Protein AF-A0A438IGB1-F1 (afdb_monomer)

Structure (mmCIF, N/CA/C/O backbone):
data_AF-A0A438IGB1-F1
#
_entry.id   AF-A0A438IGB1-F1
#
loop_
_atom_site.group_PDB
_atom_site.id
_atom_site.type_symbol
_atom_site.label_atom_id
_atom_site.label_alt_id
_atom_site.label_comp_id
_atom_site.label_asym_id
_atom_site.label_entity_id
_atom_site.label_seq_id
_atom_site.pdbx_PDB_ins_code
_atom_site.Cartn_x
_atom_site.Cartn_y
_atom_site.Cartn_z
_atom_site.occupancy
_atom_site.B_iso_or_equiv
_atom_site.auth_seq_id
_atom_site.auth_comp_id
_atom_site.auth_asym_id
_atom_site.auth_atom_id
_atom_site.pdbx_PDB_model_num
ATOM 1 N N . MET A 1 1 ? -5.930 12.816 6.332 1.00 90.25 1 MET A N 1
ATOM 2 C CA . MET A 1 1 ? -5.581 12.202 5.033 1.00 90.25 1 MET A CA 1
ATOM 3 C C . MET A 1 1 ? -4.082 11.937 4.921 1.00 90.25 1 MET A C 1
ATOM 5 O O . MET A 1 1 ? -3.700 10.779 4.854 1.00 90.25 1 MET A O 1
ATOM 9 N N . GLU A 1 2 ? -3.233 12.966 4.988 1.00 93.94 2 GLU A N 1
ATOM 10 C CA . GLU A 1 2 ? -1.765 12.820 4.950 1.00 93.94 2 GLU A CA 1
ATOM 11 C C . GLU A 1 2 ? -1.228 11.790 5.961 1.00 93.94 2 GLU A C 1
ATOM 13 O O . GLU A 1 2 ? -0.497 10.880 5.585 1.00 93.94 2 GLU A O 1
ATOM 18 N N . ALA A 1 3 ? -1.695 11.844 7.214 1.00 95.81 3 ALA A N 1
ATOM 19 C CA . ALA A 1 3 ? -1.324 10.876 8.249 1.00 95.81 3 ALA A CA 1
ATOM 20 C C . ALA A 1 3 ? -1.615 9.411 7.863 1.00 95.81 3 ALA A C 1
ATOM 22 O O . ALA A 1 3 ? -0.829 8.522 8.187 1.00 95.81 3 ALA A O 1
ATOM 23 N N . PHE A 1 4 ? -2.709 9.145 7.137 1.00 96.06 4 PHE A N 1
ATOM 24 C CA . PHE A 1 4 ? -3.005 7.797 6.649 1.00 96.06 4 PHE A CA 1
ATOM 25 C C . PHE A 1 4 ? -2.047 7.382 5.530 1.00 96.06 4 PHE A C 1
ATOM 27 O O . PHE A 1 4 ? -1.563 6.254 5.541 1.00 96.06 4 PHE A O 1
ATOM 34 N N . CYS A 1 5 ? -1.713 8.295 4.614 1.00 96.88 5 CYS A N 1
ATOM 35 C CA . CYS A 1 5 ? -0.730 8.034 3.560 1.00 96.88 5 CYS A CA 1
ATOM 36 C C . CYS A 1 5 ? 0.645 7.705 4.166 1.00 96.88 5 CYS A C 1
ATOM 38 O O . CYS A 1 5 ? 1.237 6.680 3.832 1.00 96.88 5 CYS A O 1
ATOM 40 N N . ILE A 1 6 ? 1.108 8.510 5.130 1.00 97.44 6 ILE A N 1
ATOM 41 C CA . ILE A 1 6 ? 2.358 8.268 5.869 1.00 97.44 6 ILE A CA 1
ATOM 42 C C . ILE A 1 6 ? 2.311 6.912 6.581 1.00 97.44 6 ILE A C 1
ATOM 44 O O . ILE A 1 6 ? 3.276 6.154 6.517 1.00 97.44 6 ILE A O 1
ATOM 48 N N . SER A 1 7 ? 1.190 6.580 7.232 1.00 97.06 7 SER A N 1
ATOM 49 C CA . SER A 1 7 ? 1.008 5.296 7.920 1.00 97.06 7 SER A CA 1
ATOM 50 C C . SER A 1 7 ? 1.156 4.102 6.969 1.00 97.06 7 SER A C 1
ATOM 52 O O . SER A 1 7 ? 1.865 3.149 7.291 1.00 97.06 7 SER A O 1
ATOM 54 N N . ILE A 1 8 ? 0.563 4.166 5.771 1.00 97.25 8 ILE A N 1
ATOM 55 C CA . ILE A 1 8 ? 0.695 3.115 4.752 1.00 97.25 8 ILE A CA 1
ATOM 56 C C . ILE A 1 8 ? 2.144 2.958 4.292 1.00 97.25 8 ILE A C 1
ATOM 58 O O . ILE A 1 8 ? 2.668 1.843 4.311 1.00 97.25 8 ILE A O 1
ATOM 62 N N . VAL A 1 9 ? 2.815 4.054 3.925 1.00 97.38 9 VAL A N 1
ATOM 63 C CA . VAL A 1 9 ? 4.221 3.996 3.486 1.00 97.38 9 VAL A CA 1
ATOM 64 C C . VAL A 1 9 ? 5.106 3.448 4.596 1.00 97.38 9 VAL A C 1
ATOM 66 O O . VAL A 1 9 ? 5.959 2.601 4.339 1.00 97.38 9 VAL A O 1
ATOM 69 N N . LYS A 1 10 ? 4.866 3.863 5.843 1.00 97.00 10 LYS A N 1
ATOM 70 C CA . LYS A 1 10 ? 5.590 3.355 7.006 1.00 97.00 10 LYS A CA 1
ATOM 71 C C . LYS A 1 10 ? 5.410 1.847 7.175 1.00 97.00 10 LYS A C 1
ATOM 73 O O . LYS A 1 10 ? 6.403 1.153 7.344 1.00 97.00 10 LYS A O 1
ATOM 78 N N . LYS A 1 11 ? 4.185 1.323 7.064 1.00 95.56 11 LYS A N 1
ATOM 79 C CA . LYS A 1 11 ? 3.918 -0.126 7.140 1.00 95.56 11 LYS A CA 1
ATOM 80 C C . LYS A 1 11 ? 4.672 -0.911 6.069 1.00 95.56 11 LYS A C 1
ATOM 82 O O . LYS A 1 11 ? 5.263 -1.939 6.384 1.00 95.56 11 LYS A O 1
ATOM 87 N N . ILE A 1 12 ? 4.672 -0.426 4.824 1.00 95.44 12 ILE A N 1
ATOM 88 C CA . ILE A 1 12 ? 5.440 -1.033 3.727 1.00 95.44 12 ILE A CA 1
ATOM 89 C C . ILE A 1 12 ? 6.931 -1.032 4.065 1.00 95.44 12 ILE A C 1
ATOM 91 O O . ILE A 1 12 ? 7.569 -2.084 4.062 1.00 95.44 12 ILE A O 1
ATOM 95 N N . LYS A 1 13 ? 7.463 0.145 4.400 1.00 95.06 13 LYS A N 1
ATOM 96 C CA . LYS A 1 13 ? 8.874 0.356 4.708 1.00 95.06 13 LYS A CA 1
ATOM 97 C C . LYS A 1 13 ? 9.344 -0.550 5.850 1.00 95.06 13 LYS A C 1
ATOM 99 O O . LYS A 1 13 ? 10.333 -1.260 5.690 1.00 95.06 13 LYS A O 1
ATOM 104 N N . ASP A 1 14 ? 8.613 -0.570 6.963 1.00 95.44 14 ASP A N 1
ATOM 105 C CA . ASP A 1 14 ? 8.937 -1.373 8.145 1.00 95.44 14 ASP A CA 1
ATOM 106 C C . ASP A 1 14 ? 8.879 -2.879 7.828 1.00 95.44 14 ASP A C 1
ATOM 108 O O . ASP A 1 14 ? 9.749 -3.636 8.255 1.00 95.44 14 ASP A O 1
ATOM 112 N N . ALA A 1 15 ? 7.896 -3.324 7.036 1.00 93.75 15 ALA A N 1
ATOM 113 C CA . ALA A 1 15 ? 7.736 -4.734 6.683 1.00 93.75 15 ALA A CA 1
ATOM 114 C C . ALA A 1 15 ? 8.826 -5.263 5.738 1.00 93.75 15 ALA A C 1
ATOM 116 O O . ALA A 1 15 ? 9.193 -6.436 5.834 1.00 93.75 15 ALA A O 1
ATOM 117 N N . PHE A 1 16 ? 9.343 -4.423 4.838 1.00 92.00 16 PHE A N 1
ATOM 118 C CA . PHE A 1 16 ? 10.463 -4.780 3.963 1.00 92.00 16 PHE A CA 1
ATOM 119 C C . PHE A 1 16 ? 11.838 -4.424 4.547 1.00 92.00 16 PHE A C 1
ATOM 121 O O . PHE A 1 16 ? 12.856 -4.746 3.938 1.00 92.00 16 PHE A O 1
ATOM 128 N N . GLY A 1 17 ? 11.891 -3.779 5.718 1.00 93.94 17 GLY A N 1
ATOM 129 C CA . GLY A 1 17 ? 13.144 -3.338 6.334 1.00 93.94 17 GLY A CA 1
ATOM 130 C C . GLY A 1 17 ? 13.860 -2.241 5.540 1.00 93.94 17 GLY A C 1
ATOM 131 O O . GLY A 1 17 ? 15.084 -2.136 5.605 1.00 93.94 17 GLY A O 1
ATOM 132 N N . TRP A 1 18 ? 13.119 -1.444 4.767 1.00 93.50 18 TRP A N 1
ATOM 133 C CA . TRP A 1 18 ? 13.685 -0.363 3.964 1.00 93.50 18 TRP A CA 1
ATOM 134 C C . TRP A 1 18 ? 14.208 0.766 4.858 1.00 93.50 18 TRP A C 1
ATOM 136 O O . TRP A 1 18 ? 13.563 1.186 5.822 1.00 93.50 18 TRP A O 1
ATOM 146 N N . SER A 1 19 ? 15.390 1.281 4.531 1.00 89.00 19 SER A N 1
ATOM 147 C CA . SER A 1 19 ? 15.952 2.484 5.148 1.00 89.00 19 SER A CA 1
ATOM 148 C C . SER A 1 19 ? 15.471 3.746 4.413 1.00 89.00 19 SER A C 1
ATOM 150 O O . SER A 1 19 ? 14.782 3.662 3.401 1.00 89.00 19 SER A O 1
ATOM 152 N N . GLY A 1 20 ? 15.787 4.932 4.942 1.00 88.25 20 GLY A N 1
ATOM 153 C CA . GLY A 1 20 ? 15.433 6.215 4.317 1.00 88.25 20 GLY A CA 1
ATOM 154 C C . GLY A 1 20 ? 14.260 6.935 4.979 1.00 88.25 20 GLY A C 1
ATOM 155 O O . GLY A 1 20 ? 13.603 6.407 5.873 1.00 88.25 20 GLY A O 1
ATOM 156 N N . GLU A 1 21 ? 14.018 8.179 4.587 1.00 94.00 21 GLU A N 1
ATOM 157 C CA . GLU A 1 21 ? 12.943 8.997 5.153 1.00 94.00 21 GLU A CA 1
ATOM 158 C C . GLU A 1 21 ? 11.626 8.802 4.389 1.00 94.00 21 GLU A C 1
ATOM 160 O O . GLU A 1 21 ? 11.599 8.304 3.259 1.00 94.00 21 GLU A O 1
ATOM 165 N N . ILE A 1 22 ? 10.516 9.140 5.049 1.00 96.75 22 ILE A N 1
ATOM 166 C CA . ILE A 1 22 ? 9.209 9.237 4.398 1.00 96.75 22 ILE A CA 1
ATOM 167 C C . ILE A 1 22 ? 8.999 10.710 4.089 1.00 96.75 22 ILE A C 1
ATOM 169 O O . ILE A 1 22 ? 8.924 11.530 5.003 1.00 96.75 22 ILE A O 1
ATOM 173 N N . MET A 1 23 ? 8.897 11.022 2.806 1.00 96.25 23 MET A N 1
ATOM 174 C CA . MET A 1 23 ? 8.554 12.351 2.326 1.00 96.25 23 MET A CA 1
ATOM 175 C C . MET A 1 23 ? 7.036 12.459 2.204 1.00 96.25 23 MET A C 1
ATOM 177 O O . MET A 1 23 ? 6.362 11.461 1.946 1.00 96.25 23 MET A O 1
ATOM 181 N N . ALA A 1 24 ? 6.489 13.655 2.392 1.00 94.62 24 ALA A N 1
ATOM 182 C CA . ALA A 1 24 ? 5.069 13.916 2.207 1.00 94.62 24 ALA A CA 1
ATOM 183 C C . ALA A 1 24 ? 4.855 15.299 1.592 1.00 94.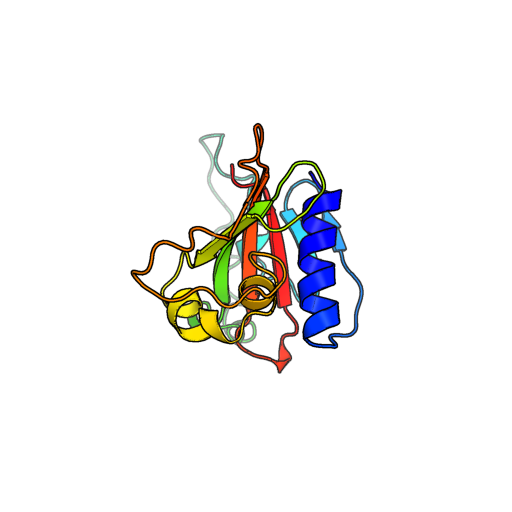62 24 ALA A C 1
ATOM 185 O O . ALA A 1 24 ? 5.471 16.278 2.011 1.00 94.62 24 ALA A O 1
ATOM 186 N N . GLU A 1 25 ? 3.967 15.370 0.606 1.00 92.50 25 GLU A N 1
ATOM 187 C CA . GLU A 1 25 ? 3.551 16.606 -0.049 1.00 92.50 25 GLU A CA 1
ATOM 188 C C . GLU A 1 25 ? 2.054 16.526 -0.352 1.00 92.50 25 GLU A C 1
ATOM 190 O O . GLU A 1 25 ? 1.579 15.523 -0.882 1.00 92.50 25 GLU A O 1
ATOM 195 N N . SER A 1 26 ? 1.287 17.576 -0.051 1.00 86.12 26 SER A N 1
ATOM 196 C CA . SER A 1 26 ? -0.177 17.550 -0.191 1.00 86.12 26 SER A CA 1
ATOM 197 C C . SER A 1 26 ? -0.669 17.296 -1.624 1.00 86.12 26 SER A C 1
ATOM 199 O O . SER A 1 26 ? -1.768 16.779 -1.803 1.00 86.12 26 SER A O 1
ATOM 201 N N . SER A 1 27 ? 0.122 17.671 -2.633 1.00 84.81 27 SER A N 1
ATOM 202 C CA . SER A 1 27 ? -0.170 17.498 -4.066 1.00 84.81 27 SER A CA 1
ATOM 203 C C . SER A 1 27 ? 0.130 16.086 -4.584 1.00 84.81 27 SER A C 1
ATOM 205 O O . SER A 1 27 ? -0.442 15.679 -5.590 1.00 84.81 27 SER A O 1
ATOM 207 N N . VAL A 1 28 ? 1.016 15.346 -3.909 1.00 89.19 28 VAL 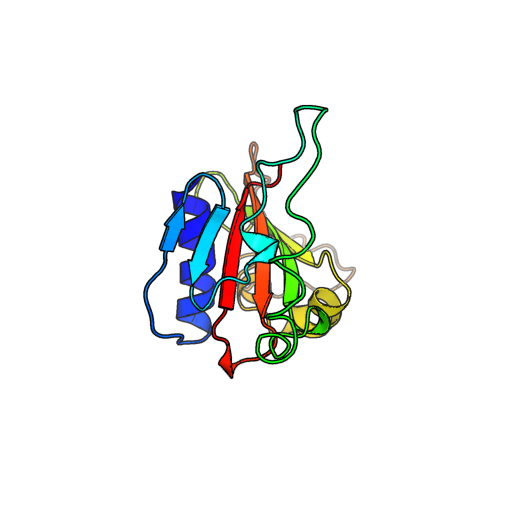A N 1
ATOM 208 C CA . VAL A 1 28 ? 1.541 14.052 -4.373 1.00 89.19 28 VAL A CA 1
ATOM 209 C C . VAL A 1 28 ? 1.080 12.908 -3.477 1.00 89.19 28 VAL A C 1
ATOM 211 O O . VAL A 1 28 ? 0.695 11.860 -3.981 1.00 89.19 28 VAL A O 1
ATOM 214 N N . GLY A 1 29 ? 1.111 13.092 -2.158 1.00 94.12 29 GLY A N 1
ATOM 215 C CA . GLY A 1 29 ? 0.944 12.045 -1.155 1.00 94.12 29 GLY A CA 1
ATOM 216 C C . GLY A 1 29 ? 2.207 11.852 -0.316 1.00 94.12 29 GLY A C 1
ATOM 217 O O . GLY A 1 29 ? 3.055 12.738 -0.231 1.00 94.12 29 GLY A O 1
ATOM 218 N N . ALA A 1 30 ? 2.327 10.690 0.319 1.00 97.00 30 ALA A N 1
ATOM 219 C CA . ALA A 1 30 ? 3.512 10.291 1.071 1.00 97.00 30 ALA A CA 1
ATOM 220 C C . ALA A 1 30 ? 4.293 9.228 0.299 1.00 97.00 30 ALA A C 1
ATOM 222 O O . ALA A 1 30 ? 3.680 8.326 -0.267 1.00 97.00 30 ALA A O 1
ATOM 223 N N . TRP A 1 31 ? 5.623 9.279 0.297 1.00 96.50 31 TRP A N 1
ATOM 224 C CA . TRP A 1 31 ? 6.446 8.285 -0.391 1.00 96.50 31 TRP A CA 1
ATOM 225 C C . TRP A 1 31 ? 7.793 8.036 0.286 1.00 96.50 31 TRP A C 1
ATOM 227 O O . TRP A 1 31 ? 8.239 8.789 1.151 1.00 96.50 31 TRP A O 1
ATOM 237 N N . THR A 1 32 ? 8.448 6.959 -0.129 1.00 95.44 32 THR A N 1
ATOM 238 C CA . THR A 1 32 ? 9.841 6.636 0.191 1.00 95.44 32 THR A CA 1
ATOM 239 C C . THR A 1 32 ? 10.552 6.138 -1.070 1.00 95.44 32 THR A C 1
ATOM 241 O O . THR A 1 32 ? 9.887 5.725 -2.024 1.00 95.44 32 THR A O 1
ATOM 244 N N . GLY A 1 33 ? 11.883 6.223 -1.090 1.00 91.81 33 GLY A N 1
ATOM 245 C CA . GLY A 1 33 ? 12.692 5.983 -2.286 1.00 91.81 33 GLY A CA 1
ATOM 246 C C . GLY A 1 33 ? 12.576 7.094 -3.338 1.00 91.81 33 GLY A C 1
ATOM 247 O O . GLY A 1 33 ? 11.995 8.160 -3.100 1.00 91.81 33 GLY A O 1
ATOM 248 N N . ASP A 1 34 ? 13.138 6.837 -4.516 1.00 89.56 34 ASP A N 1
ATOM 249 C CA . ASP A 1 34 ? 13.142 7.794 -5.622 1.00 89.56 34 ASP A CA 1
ATOM 250 C C . ASP A 1 34 ? 11.773 7.848 -6.303 1.00 89.56 34 ASP A C 1
ATOM 252 O O . ASP A 1 34 ? 11.337 6.885 -6.930 1.00 89.56 34 ASP A O 1
ATOM 256 N N . LEU A 1 35 ? 11.094 8.994 -6.194 1.00 88.44 35 LEU A N 1
ATOM 257 C CA . LEU A 1 35 ? 9.790 9.222 -6.815 1.00 88.44 35 LEU A CA 1
ATOM 258 C C . LEU A 1 35 ? 9.933 9.525 -8.318 1.00 88.44 35 LEU A C 1
ATOM 260 O O . LEU A 1 35 ? 10.444 10.606 -8.650 1.00 88.44 35 LEU A O 1
ATOM 264 N N . PRO A 1 36 ? 9.424 8.656 -9.220 1.00 85.25 36 PRO A N 1
ATOM 265 C CA . PRO A 1 36 ? 9.455 8.895 -10.659 1.00 85.25 36 PRO A CA 1
ATOM 266 C C . PRO A 1 36 ? 8.779 10.211 -11.054 1.00 85.25 36 PRO A C 1
ATOM 268 O O . PRO A 1 36 ? 7.704 10.549 -10.559 1.00 85.25 36 PRO A O 1
ATOM 271 N N . ILE A 1 37 ? 9.385 10.939 -11.997 1.00 83.81 37 ILE A N 1
ATOM 272 C CA . ILE A 1 37 ? 8.953 12.290 -12.397 1.00 83.81 37 ILE A CA 1
ATOM 273 C C . ILE A 1 37 ? 7.494 12.309 -12.874 1.00 83.81 37 ILE A C 1
ATOM 275 O O . ILE A 1 37 ? 6.752 13.225 -12.532 1.00 83.81 37 ILE A O 1
ATOM 279 N N . TYR A 1 38 ? 7.055 11.287 -13.612 1.00 82.56 38 TYR A N 1
ATOM 280 C CA . TYR A 1 38 ? 5.684 11.220 -14.126 1.00 82.56 38 TYR A CA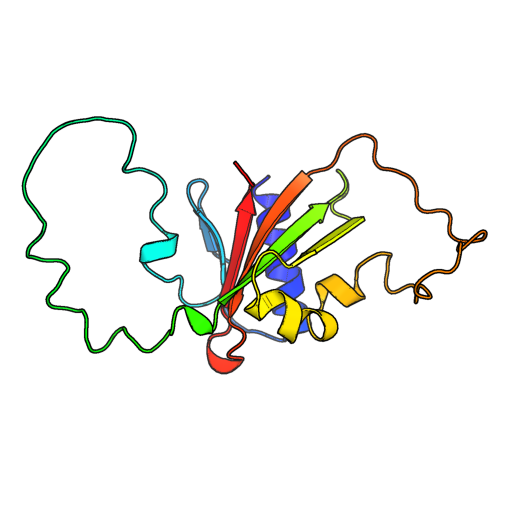 1
ATOM 281 C C . TYR A 1 38 ? 4.624 11.044 -13.025 1.00 82.56 38 TYR A C 1
ATOM 283 O O . TYR A 1 38 ? 3.472 11.389 -13.253 1.00 82.56 38 TYR A O 1
ATOM 291 N N . LEU A 1 39 ? 5.000 10.557 -11.834 1.00 84.56 39 LEU A N 1
ATOM 292 C CA . LEU A 1 39 ? 4.102 10.446 -10.676 1.00 84.56 39 LEU A CA 1
ATOM 293 C C . LEU A 1 39 ? 4.013 11.745 -9.862 1.00 84.56 39 LEU A C 1
ATOM 295 O O . LEU A 1 39 ? 3.175 11.849 -8.972 1.00 84.56 39 LEU A O 1
ATOM 299 N N . ARG A 1 40 ? 4.858 12.742 -10.159 1.00 78.94 40 ARG A N 1
ATOM 300 C CA . ARG A 1 40 ? 4.785 14.079 -9.543 1.00 78.94 40 ARG A CA 1
ATOM 301 C C . ARG A 1 40 ? 3.751 14.989 -10.210 1.00 78.94 40 ARG A C 1
ATOM 303 O O . ARG A 1 40 ? 3.486 16.075 -9.704 1.00 78.94 40 ARG A O 1
ATOM 310 N N . VAL A 1 41 ? 3.204 14.597 -11.362 1.00 64.56 41 VAL A N 1
ATOM 311 C CA . VAL A 1 41 ? 2.366 15.471 -12.188 1.00 64.56 41 VAL A CA 1
ATOM 312 C C . VAL A 1 41 ? 0.892 15.188 -11.934 1.00 64.56 41 VAL A C 1
ATOM 314 O O . VAL A 1 41 ? 0.298 14.385 -12.632 1.00 64.56 41 VAL A O 1
ATOM 317 N N . ASP A 1 42 ? 0.295 15.921 -10.997 1.00 57.53 42 ASP A N 1
ATOM 318 C CA . ASP A 1 42 ? -1.161 16.105 -10.927 1.00 57.53 42 ASP A CA 1
ATOM 319 C C . ASP A 1 42 ? -1.494 17.578 -10.624 1.00 57.53 42 ASP A C 1
ATOM 321 O O . ASP A 1 42 ? -2.068 17.924 -9.593 1.00 57.53 42 ASP A O 1
ATOM 325 N N . LYS A 1 43 ? -1.082 18.483 -11.536 1.00 46.19 43 LYS A N 1
ATOM 326 C CA . LYS A 1 43 ? -1.607 19.864 -11.636 1.00 46.19 43 LYS A CA 1
ATOM 327 C C . LYS A 1 43 ? -1.265 20.579 -12.961 1.00 46.19 43 LYS A C 1
ATOM 329 O O . LYS A 1 43 ? -0.756 21.694 -12.938 1.00 46.19 43 LYS A O 1
ATOM 334 N N . ALA A 1 44 ? -1.506 19.966 -14.123 1.00 40.19 44 ALA A N 1
ATOM 335 C CA . ALA A 1 44 ? -1.288 20.655 -15.411 1.00 40.19 44 ALA A CA 1
ATOM 336 C C . ALA A 1 44 ? -2.423 20.528 -16.438 1.00 40.19 44 ALA A C 1
ATOM 338 O O . ALA A 1 44 ? -2.297 21.078 -17.521 1.00 40.19 44 ALA A O 1
ATOM 339 N N . ASN A 1 45 ? -3.543 19.876 -16.115 1.00 40.75 45 ASN A N 1
ATOM 340 C CA . ASN A 1 45 ? -4.663 19.743 -17.051 1.00 40.75 45 ASN A CA 1
ATOM 341 C C . ASN A 1 45 ? -5.974 20.238 -16.432 1.00 40.75 45 ASN A C 1
ATOM 343 O O . ASN A 1 45 ? -6.896 19.464 -16.221 1.00 40.75 45 ASN A O 1
ATOM 347 N N . HIS A 1 46 ? -6.046 21.538 -16.142 1.00 42.34 46 HIS A N 1
ATOM 348 C CA . HIS A 1 46 ? -7.307 22.292 -16.119 1.00 42.34 46 HIS A CA 1
ATOM 349 C C . HIS A 1 46 ? -7.053 23.782 -16.408 1.00 42.34 46 HIS A C 1
ATOM 351 O O . HIS A 1 46 ? -7.383 24.660 -15.620 1.00 42.34 46 HIS A O 1
ATOM 357 N N . SER A 1 47 ? -6.465 24.071 -17.566 1.00 38.94 47 SER A N 1
ATOM 358 C CA . SER A 1 47 ? -6.693 25.317 -18.306 1.00 38.94 47 SER A CA 1
ATOM 359 C C . SER A 1 47 ? -6.235 25.084 -19.741 1.00 38.94 47 SER A C 1
ATOM 361 O O . SER A 1 47 ? -5.093 24.688 -19.961 1.00 38.94 47 SER A O 1
ATOM 363 N N . GLY A 1 48 ? -7.149 25.237 -20.699 1.00 45.41 48 GLY A N 1
ATOM 364 C CA . GLY A 1 48 ? -6.801 25.231 -22.117 1.00 45.41 48 GLY A CA 1
ATOM 365 C C . GLY A 1 48 ? -5.883 26.403 -22.471 1.00 45.41 48 GLY A C 1
ATOM 366 O O . GLY A 1 48 ? -5.932 27.423 -21.788 1.00 45.41 48 GLY A O 1
ATOM 367 N N . GLU A 1 49 ? -5.110 26.210 -23.549 1.00 41.16 49 GLU A N 1
ATOM 368 C CA . GLU A 1 49 ? -4.129 27.141 -24.146 1.00 41.16 49 GLU A CA 1
ATOM 369 C C . GLU A 1 49 ? -2.913 27.405 -23.221 1.00 41.16 49 GLU A C 1
ATOM 371 O O . GLU A 1 49 ? -3.051 27.693 -22.043 1.00 41.16 49 GLU A O 1
ATOM 376 N N . ASP A 1 50 ? -1.647 27.272 -23.615 1.00 35.75 50 ASP A N 1
ATOM 377 C CA . ASP A 1 50 ? -1.050 27.525 -24.917 1.00 35.75 50 ASP A CA 1
ATOM 378 C C . ASP A 1 50 ? 0.357 26.893 -25.042 1.00 35.75 50 ASP A C 1
ATOM 380 O O . ASP A 1 50 ? 0.957 26.380 -24.097 1.00 35.75 50 ASP A O 1
ATOM 384 N N . ILE A 1 51 ? 0.849 26.936 -26.271 1.00 48.12 51 ILE A N 1
ATOM 385 C CA . ILE A 1 51 ? 2.020 26.289 -26.870 1.00 48.12 51 ILE A CA 1
ATOM 386 C C . ILE A 1 51 ? 3.380 26.619 -26.201 1.00 48.12 51 ILE A C 1
ATOM 388 O O . ILE A 1 51 ? 3.622 27.724 -25.733 1.00 48.12 51 ILE A O 1
ATOM 392 N N . SER A 1 52 ? 4.320 25.666 -26.342 1.00 44.06 52 SER A N 1
ATOM 393 C CA . SER A 1 52 ? 5.793 25.814 -26.290 1.00 44.06 52 SER A CA 1
ATOM 394 C C . SER A 1 52 ? 6.506 25.437 -24.984 1.00 44.06 52 SER A C 1
ATOM 396 O O . SER A 1 52 ? 6.870 26.297 -24.195 1.00 44.06 52 SER A O 1
ATOM 398 N N . ASN A 1 53 ? 6.816 24.140 -24.823 1.00 36.25 53 ASN A N 1
ATOM 399 C CA . ASN A 1 53 ? 8.099 23.664 -24.256 1.00 36.25 53 ASN A CA 1
ATOM 400 C C . ASN A 1 53 ? 8.363 22.159 -24.514 1.00 36.25 53 ASN A C 1
ATOM 402 O O . ASN A 1 53 ? 9.024 21.472 -23.736 1.00 36.25 53 ASN A O 1
ATOM 406 N N . GLY A 1 54 ? 7.873 21.625 -25.640 1.00 39.31 54 GLY A N 1
ATOM 407 C CA . GLY A 1 54 ? 7.965 20.195 -25.978 1.00 39.31 54 GLY A CA 1
ATOM 408 C C . GLY A 1 54 ? 9.364 19.673 -26.340 1.00 39.31 54 GLY A C 1
ATOM 409 O O . GLY A 1 54 ? 9.525 18.478 -26.558 1.00 39.31 54 GLY A O 1
ATOM 410 N N . THR A 1 55 ? 10.386 20.528 -26.406 1.00 38.81 55 THR A N 1
ATOM 411 C CA . THR A 1 55 ? 11.720 20.159 -26.913 1.00 38.81 55 THR A CA 1
ATOM 412 C C . THR A 1 55 ? 12.783 19.943 -25.833 1.00 38.81 55 THR A C 1
ATOM 414 O O . THR A 1 55 ? 13.772 19.273 -26.112 1.00 38.81 55 THR A O 1
ATOM 417 N N . ALA A 1 56 ? 12.586 20.405 -24.592 1.00 38.25 56 ALA A N 1
ATOM 418 C CA . ALA A 1 56 ? 13.574 20.218 -23.517 1.00 38.25 56 ALA A CA 1
ATOM 419 C C . ALA A 1 56 ? 13.415 18.893 -22.738 1.00 38.25 56 ALA A C 1
ATOM 421 O O . ALA A 1 56 ? 14.364 18.431 -22.109 1.00 38.25 56 ALA A O 1
ATOM 422 N N . LEU A 1 57 ? 12.237 18.257 -22.787 1.00 43.06 57 LEU A N 1
ATOM 423 C CA . LEU A 1 57 ? 11.941 17.051 -21.997 1.00 43.06 57 LEU A CA 1
ATOM 424 C C . LEU A 1 57 ? 12.385 15.743 -22.681 1.00 43.06 57 LEU A C 1
ATOM 426 O O . LEU A 1 57 ? 12.584 14.727 -22.023 1.00 43.06 57 LEU A O 1
ATOM 430 N N . LEU A 1 58 ? 12.564 15.760 -24.005 1.00 42.72 58 LEU A N 1
ATOM 431 C CA . LEU A 1 58 ? 12.882 14.559 -24.782 1.00 42.72 58 LEU A CA 1
ATOM 432 C C . LEU A 1 58 ? 14.373 14.194 -24.755 1.00 42.72 58 LEU A C 1
ATOM 434 O O . LEU A 1 58 ? 14.715 13.048 -25.021 1.00 42.72 58 LEU A O 1
ATOM 438 N N . GLN A 1 59 ? 15.271 15.117 -24.399 1.00 36.97 59 GLN A N 1
ATOM 439 C CA . GLN A 1 59 ? 16.718 14.901 -24.551 1.00 36.97 59 GLN A CA 1
ATOM 440 C C . GLN A 1 59 ? 17.407 14.259 -23.333 1.00 36.97 59 GLN A C 1
ATOM 442 O O . GLN A 1 59 ? 18.586 13.929 -23.406 1.00 36.97 59 GLN A O 1
ATOM 447 N N . ARG A 1 60 ? 16.681 14.023 -22.230 1.00 41.41 60 ARG A N 1
ATOM 448 C CA . ARG A 1 60 ? 17.189 13.293 -21.048 1.00 41.41 60 ARG A CA 1
ATOM 449 C C . ARG A 1 60 ? 16.765 11.817 -21.001 1.00 41.41 60 ARG A C 1
ATOM 451 O O . ARG A 1 60 ? 17.031 11.115 -20.032 1.00 41.41 60 ARG A O 1
ATOM 458 N N . SER A 1 61 ? 16.095 11.348 -22.052 1.00 48.31 61 SER A N 1
ATOM 459 C CA . SER A 1 61 ? 15.223 10.170 -22.038 1.00 48.31 61 SER A CA 1
ATOM 460 C C . SER A 1 61 ? 15.889 8.815 -22.325 1.00 48.31 61 SER A C 1
ATOM 462 O O . SER A 1 61 ? 15.182 7.872 -22.687 1.00 48.31 61 SER A O 1
ATOM 464 N N . ASP A 1 62 ? 17.205 8.677 -22.122 1.00 43.50 62 ASP A N 1
ATOM 465 C CA . ASP A 1 62 ? 17.895 7.385 -22.298 1.00 43.50 62 ASP A CA 1
ATOM 466 C C . ASP A 1 62 ? 18.644 6.857 -21.062 1.00 43.50 62 ASP A C 1
ATOM 468 O O . ASP A 1 62 ? 18.781 5.642 -20.947 1.00 43.50 62 ASP A O 1
ATOM 472 N N . GLU A 1 63 ? 19.016 7.684 -20.074 1.00 44.41 63 GLU A N 1
ATOM 473 C CA . GLU A 1 63 ? 19.655 7.173 -18.839 1.00 44.41 63 GLU A CA 1
ATOM 474 C C . GLU A 1 63 ? 18.694 7.006 -17.646 1.00 44.41 63 GLU A C 1
ATOM 476 O O . GLU A 1 63 ? 18.892 6.121 -16.817 1.00 44.41 63 GLU A O 1
ATOM 481 N N . GLU A 1 64 ? 17.584 7.754 -17.591 1.00 48.66 64 GLU A N 1
ATOM 482 C CA . GLU A 1 64 ? 16.557 7.633 -16.531 1.00 48.66 64 GLU A CA 1
ATOM 483 C C . GLU A 1 64 ? 15.509 6.529 -16.810 1.00 48.66 64 GLU A C 1
ATOM 485 O O . GLU A 1 64 ? 14.597 6.286 -16.021 1.00 48.66 64 GLU A O 1
ATOM 490 N N . LYS A 1 65 ? 15.676 5.787 -17.912 1.00 45.38 65 LYS A N 1
ATOM 491 C CA . LYS A 1 65 ? 14.827 4.675 -18.385 1.00 45.38 65 LYS A CA 1
ATOM 492 C C . LYS A 1 65 ? 15.056 3.342 -17.644 1.00 45.38 65 LYS A C 1
ATOM 494 O O . LYS A 1 65 ? 14.810 2.275 -18.202 1.00 45.38 65 LYS A O 1
ATOM 499 N N . LYS A 1 66 ? 15.547 3.371 -16.401 1.00 47.25 66 LYS A N 1
ATOM 500 C CA . LYS A 1 66 ? 15.814 2.160 -15.596 1.00 47.25 66 LYS A CA 1
ATOM 501 C C . LYS A 1 66 ? 14.859 1.927 -14.426 1.00 47.25 66 LYS A C 1
ATOM 503 O O . LYS A 1 66 ? 15.036 0.959 -13.697 1.00 47.25 66 LYS A O 1
ATOM 508 N N . THR A 1 67 ? 13.802 2.723 -14.299 1.00 50.19 67 THR A N 1
ATOM 509 C CA . THR A 1 67 ? 12.563 2.257 -13.663 1.00 50.19 67 THR A CA 1
ATOM 510 C C . THR A 1 67 ? 11.556 2.018 -14.780 1.00 50.19 67 THR A C 1
ATOM 512 O O . THR A 1 67 ? 10.824 2.908 -15.206 1.00 50.19 67 THR A O 1
ATOM 515 N N . SER A 1 68 ? 11.594 0.817 -15.361 1.00 55.31 68 SER A N 1
ATOM 516 C CA . SER A 1 68 ? 10.566 0.404 -16.312 1.00 55.31 68 SER A CA 1
ATOM 517 C C . SER A 1 68 ? 9.210 0.585 -15.629 1.00 55.31 68 SER A C 1
ATOM 519 O O . SER A 1 68 ? 8.985 0.062 -14.541 1.00 55.31 68 SER A O 1
ATOM 521 N N . THR A 1 69 ? 8.279 1.313 -16.246 1.00 55.53 69 THR A N 1
ATOM 522 C CA . THR A 1 69 ? 6.885 1.430 -15.773 1.00 55.53 69 THR A CA 1
ATOM 523 C C . THR A 1 69 ? 6.199 0.065 -15.609 1.00 55.53 69 THR A C 1
ATOM 525 O O . THR A 1 69 ? 5.140 -0.023 -14.994 1.00 55.53 69 THR A O 1
ATOM 528 N N . GLN A 1 70 ? 6.807 -1.011 -16.120 1.00 56.66 70 GLN A N 1
ATOM 529 C CA . GLN A 1 70 ? 6.377 -2.396 -15.937 1.00 56.66 70 GLN A CA 1
ATOM 530 C C . GLN A 1 70 ? 6.656 -2.949 -14.527 1.00 56.66 70 GLN A C 1
ATOM 532 O O . GLN A 1 70 ? 6.091 -3.984 -14.182 1.00 56.66 70 GLN A O 1
ATOM 537 N N . ASP A 1 71 ? 7.453 -2.259 -13.707 1.00 82.69 71 ASP A N 1
ATOM 538 C CA . ASP A 1 71 ? 7.848 -2.722 -12.371 1.00 82.69 71 ASP A CA 1
ATOM 539 C C . ASP A 1 71 ? 7.083 -2.027 -11.232 1.00 82.69 71 ASP A C 1
ATOM 541 O O . ASP A 1 71 ? 7.373 -2.268 -10.062 1.00 82.69 71 ASP A O 1
ATOM 545 N N . ILE A 1 72 ? 6.092 -1.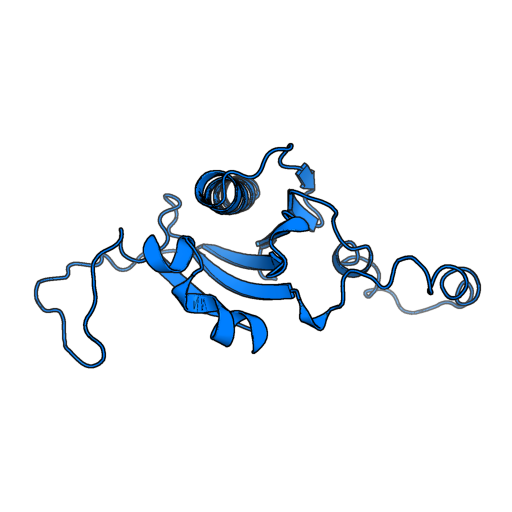176 -11.528 1.00 92.38 72 ILE A N 1
ATOM 546 C CA . ILE A 1 72 ? 5.262 -0.548 -10.488 1.00 92.38 72 ILE A CA 1
ATOM 547 C C . ILE A 1 72 ? 3.928 -1.283 -10.359 1.00 92.38 72 ILE A C 1
ATOM 549 O O . ILE A 1 72 ? 3.089 -1.305 -11.262 1.00 92.38 72 ILE A O 1
ATOM 553 N N . ALA A 1 73 ? 3.717 -1.878 -9.192 1.00 94.38 73 ALA A N 1
ATOM 554 C CA . ALA A 1 73 ? 2.445 -2.439 -8.782 1.00 94.38 73 ALA A CA 1
ATOM 555 C C . ALA A 1 73 ? 1.546 -1.338 -8.204 1.00 94.38 73 ALA A C 1
ATOM 557 O O . ALA A 1 73 ? 1.985 -0.561 -7.356 1.00 94.38 73 ALA A O 1
ATOM 558 N N . SER A 1 74 ? 0.282 -1.303 -8.631 1.00 94.94 74 SER A N 1
ATOM 559 C CA . SER A 1 74 ? -0.724 -0.370 -8.127 1.00 94.94 74 SER A CA 1
ATOM 560 C C . SER A 1 74 ? -1.826 -1.108 -7.372 1.00 94.94 74 SER A C 1
ATOM 562 O O . SER A 1 74 ? -2.331 -2.145 -7.814 1.00 94.94 74 SER A O 1
ATOM 564 N N . TYR A 1 75 ? -2.209 -0.564 -6.226 1.00 96.38 75 TYR A N 1
ATOM 565 C CA . TYR A 1 75 ? -3.217 -1.121 -5.341 1.00 96.38 75 TYR A CA 1
ATOM 566 C C . TYR A 1 75 ? -4.144 -0.020 -4.838 1.00 96.38 75 TYR A C 1
ATOM 568 O O . TYR A 1 75 ? -3.767 1.145 -4.737 1.00 96.38 75 TYR A O 1
ATOM 576 N N . GLN A 1 76 ? -5.343 -0.420 -4.447 1.00 96.56 76 GLN A N 1
ATOM 577 C CA . GLN A 1 76 ? -6.250 0.371 -3.641 1.00 96.56 76 GLN A CA 1
ATOM 578 C C . GLN A 1 76 ? -6.253 -0.199 -2.221 1.00 96.56 76 GLN A C 1
ATOM 580 O O . GLN A 1 76 ? -6.494 -1.392 -2.019 1.00 96.56 76 GLN A O 1
ATOM 585 N N . VAL A 1 77 ? -5.972 0.648 -1.238 1.00 95.81 77 VAL A N 1
ATOM 586 C CA . VAL A 1 77 ? -6.020 0.331 0.190 1.00 95.81 77 VAL A CA 1
ATOM 587 C C . VAL A 1 77 ? -7.240 1.017 0.783 1.00 95.81 77 VAL A C 1
ATOM 589 O O . VAL A 1 77 ? -7.430 2.219 0.609 1.00 95.81 77 VAL A O 1
ATOM 592 N N . VAL A 1 78 ? -8.066 0.255 1.490 1.00 94.06 78 VAL A N 1
ATOM 593 C CA . VAL A 1 78 ? -9.251 0.759 2.181 1.00 94.06 78 VAL A CA 1
ATOM 594 C C . VAL A 1 78 ? -8.991 0.682 3.677 1.00 94.06 78 VAL A C 1
ATOM 596 O O . VAL A 1 78 ? -8.742 -0.396 4.227 1.00 94.06 78 VAL A O 1
ATOM 599 N N . LEU A 1 79 ? -9.049 1.839 4.322 1.00 93.25 79 LEU A N 1
ATOM 600 C CA . LEU A 1 79 ? -8.809 2.02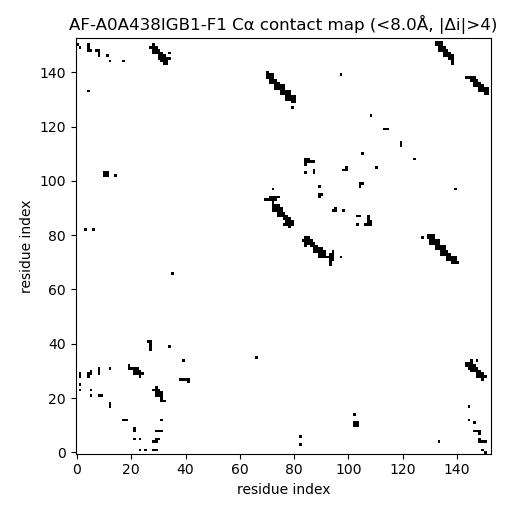4 5.744 1.00 93.25 79 LEU A CA 1
ATOM 601 C C . LEU A 1 79 ? -10.108 2.356 6.475 1.00 93.25 79 LEU A C 1
ATOM 603 O O . LEU A 1 79 ? -10.975 3.040 5.931 1.00 93.25 79 LEU A O 1
ATOM 607 N N . SER A 1 80 ? -10.226 1.917 7.726 1.00 91.75 80 SER A N 1
ATOM 608 C CA . SER A 1 80 ? -11.182 2.511 8.664 1.00 91.75 80 SER A CA 1
ATOM 609 C C . SER A 1 80 ? -10.723 3.910 9.096 1.00 91.75 80 SER A C 1
ATOM 611 O O . SER A 1 80 ? -9.572 4.298 8.885 1.00 91.75 80 SER A O 1
ATOM 613 N N . VAL A 1 81 ? -11.603 4.652 9.771 1.00 89.69 81 VAL A N 1
ATOM 614 C CA . VAL A 1 81 ? -11.261 5.942 10.404 1.00 89.69 81 VAL A CA 1
ATOM 615 C C . VAL A 1 81 ? -10.157 5.828 11.464 1.00 89.69 81 VAL A C 1
ATOM 617 O O . VAL A 1 81 ? -9.442 6.795 11.706 1.00 89.69 81 VAL A O 1
ATOM 620 N N . ASP A 1 82 ? -9.971 4.638 12.042 1.00 89.81 82 ASP A N 1
ATOM 621 C CA . ASP A 1 82 ? -8.910 4.346 13.014 1.00 89.81 82 ASP A CA 1
ATOM 622 C C . ASP A 1 82 ? -7.571 3.988 12.338 1.00 89.81 82 ASP A C 1
ATOM 624 O O . ASP A 1 82 ? -6.548 3.846 13.007 1.00 89.81 82 ASP A O 1
ATOM 628 N N . GLY A 1 83 ? -7.558 3.833 11.008 1.00 90.19 83 GLY A N 1
ATOM 629 C CA . GLY A 1 83 ? -6.376 3.450 10.232 1.00 90.19 83 GLY A CA 1
ATOM 630 C C . GLY A 1 83 ? -6.140 1.941 10.110 1.00 90.19 83 GLY A C 1
ATOM 631 O O . GLY A 1 83 ? -5.076 1.541 9.632 1.00 90.19 83 GLY A O 1
ATOM 632 N N . ASP A 1 84 ? -7.109 1.104 10.500 1.00 90.38 84 ASP A N 1
ATOM 633 C CA . ASP A 1 84 ? -7.059 -0.347 10.281 1.00 90.38 84 ASP A CA 1
ATOM 634 C C . ASP A 1 84 ? -7.303 -0.668 8.795 1.00 90.38 84 ASP A C 1
ATOM 636 O O . ASP A 1 84 ? -8.212 -0.115 8.173 1.00 90.38 84 ASP A O 1
ATOM 640 N N . ILE A 1 85 ? -6.540 -1.612 8.231 1.00 92.19 85 ILE A N 1
ATOM 641 C CA . ILE A 1 85 ? -6.736 -2.090 6.853 1.00 92.19 85 ILE A CA 1
ATOM 642 C C . ILE A 1 85 ? -7.941 -3.031 6.810 1.00 92.19 85 ILE A C 1
ATOM 644 O O . ILE A 1 85 ? -7.917 -4.144 7.346 1.00 92.19 85 ILE A O 1
ATOM 648 N N . VAL A 1 86 ? -8.999 -2.581 6.140 1.00 90.50 86 VAL A N 1
ATOM 649 C CA . VAL A 1 86 ? -10.287 -3.289 6.022 1.00 90.50 86 VAL A CA 1
ATOM 650 C C . VAL A 1 86 ? -10.575 -3.766 4.601 1.00 90.50 86 VAL A C 1
ATOM 652 O O . VAL A 1 86 ? -11.438 -4.621 4.400 1.00 90.50 86 VAL A O 1
ATOM 655 N N . GLY A 1 87 ? -9.828 -3.257 3.626 1.00 91.00 87 GLY A N 1
ATOM 656 C CA . GLY A 1 87 ? -9.845 -3.717 2.247 1.00 91.00 87 GLY A CA 1
ATOM 657 C C . GLY A 1 87 ? -8.500 -3.460 1.585 1.00 91.00 87 GLY A C 1
ATOM 658 O O . GLY A 1 87 ? -7.790 -2.511 1.910 1.00 91.00 87 GLY A O 1
ATOM 659 N N . PHE A 1 88 ? -8.141 -4.330 0.657 1.00 93.62 88 PHE A N 1
ATOM 660 C CA . PHE A 1 88 ? -6.954 -4.182 -0.164 1.00 93.62 88 PHE A CA 1
ATOM 661 C C . PHE A 1 88 ? -7.304 -4.802 -1.524 1.00 93.62 88 PHE A C 1
ATOM 663 O O . PHE A 1 88 ? -7.944 -5.856 -1.569 1.00 93.62 88 PHE A O 1
ATOM 670 N N . GLN A 1 89 ? -6.959 -4.146 -2.627 1.00 93.75 89 GLN A N 1
ATOM 671 C CA . GLN A 1 89 ? -7.293 -4.615 -3.972 1.00 93.75 89 GLN A CA 1
ATOM 672 C C . GLN A 1 89 ? -6.164 -4.265 -4.948 1.00 93.75 89 GLN A C 1
ATOM 674 O O . GLN A 1 89 ? -5.749 -3.109 -4.990 1.00 93.75 89 GLN A O 1
ATOM 679 N N . PRO A 1 90 ? -5.673 -5.204 -5.772 1.00 94.62 90 PRO A N 1
ATOM 680 C CA . PRO A 1 90 ? -4.750 -4.868 -6.849 1.00 94.62 90 PRO A CA 1
ATOM 681 C C . PRO A 1 90 ? -5.499 -4.147 -7.983 1.00 94.62 90 PRO A C 1
ATOM 683 O O . PRO A 1 90 ? -6.588 -4.567 -8.376 1.00 94.62 90 PRO A O 1
ATOM 686 N N . THR A 1 91 ? -4.919 -3.078 -8.529 1.00 95.00 91 THR A N 1
ATOM 687 C CA . THR A 1 91 ? -5.501 -2.304 -9.645 1.00 95.00 91 THR A CA 1
ATOM 688 C C . THR A 1 91 ? -4.711 -2.434 -10.949 1.00 95.00 91 THR A C 1
ATOM 690 O O . THR A 1 91 ? -5.198 -2.017 -11.996 1.00 95.00 91 THR A O 1
ATOM 693 N N . SER A 1 92 ? -3.535 -3.075 -10.928 1.00 94.25 92 SER A N 1
ATOM 694 C CA . SER A 1 92 ? -2.770 -3.436 -12.129 1.00 94.25 92 SER A CA 1
ATOM 695 C C . SER A 1 92 ? -2.441 -4.926 -12.201 1.00 94.25 92 SER A C 1
ATOM 697 O O . SER A 1 92 ? -2.436 -5.646 -11.201 1.00 94.25 92 SER A O 1
ATOM 699 N N . ARG A 1 93 ? -2.095 -5.405 -13.404 1.00 92.56 93 ARG A N 1
ATOM 700 C CA . ARG A 1 93 ? -1.640 -6.791 -13.621 1.00 92.56 93 ARG A CA 1
ATOM 701 C C . ARG A 1 93 ? -0.395 -7.131 -12.793 1.00 92.56 93 ARG A C 1
ATOM 703 O O . ARG A 1 93 ? -0.292 -8.234 -12.267 1.00 92.56 93 ARG A O 1
ATOM 710 N N . VAL A 1 94 ? 0.532 -6.183 -12.665 1.00 93.12 94 VAL A N 1
ATOM 711 C CA . VAL A 1 94 ? 1.759 -6.342 -11.868 1.00 93.12 94 VAL A CA 1
ATOM 712 C C . VAL A 1 94 ? 1.406 -6.552 -10.394 1.00 93.12 94 VAL A C 1
ATOM 714 O O . VAL A 1 94 ? 1.952 -7.450 -9.753 1.00 93.12 94 VAL A O 1
ATOM 717 N N . ALA A 1 95 ? 0.435 -5.793 -9.881 1.00 94.44 95 ALA A N 1
ATOM 718 C CA . ALA A 1 95 ? -0.072 -5.941 -8.524 1.00 94.44 95 ALA A CA 1
ATOM 719 C C . ALA A 1 95 ? -0.774 -7.281 -8.286 1.00 94.44 95 ALA A C 1
ATOM 721 O O . ALA A 1 95 ? -0.545 -7.898 -7.253 1.00 94.44 95 ALA A O 1
ATOM 722 N N . VAL A 1 96 ? -1.568 -7.778 -9.243 1.00 92.50 96 VAL A N 1
ATOM 723 C CA . VAL A 1 96 ? -2.184 -9.117 -9.145 1.00 92.50 96 VAL A CA 1
ATOM 724 C C . VAL A 1 96 ? -1.111 -10.197 -8.986 1.00 92.50 96 VAL A C 1
ATOM 726 O O . VAL A 1 96 ? -1.216 -11.046 -8.103 1.00 92.50 96 VAL A O 1
ATOM 729 N N . ASN A 1 97 ? -0.049 -10.134 -9.791 1.00 93.19 97 ASN A N 1
ATOM 730 C CA . ASN A 1 97 ? 1.026 -11.129 -9.766 1.00 93.19 97 ASN A CA 1
ATOM 731 C C . ASN A 1 97 ? 1.875 -11.078 -8.482 1.00 93.19 97 ASN A C 1
ATOM 733 O O . ASN A 1 97 ? 2.450 -12.092 -8.097 1.00 93.19 97 ASN A O 1
ATOM 737 N N . ASN A 1 98 ? 1.945 -9.922 -7.815 1.00 91.12 98 ASN A N 1
ATOM 738 C CA . ASN A 1 98 ? 2.758 -9.706 -6.609 1.00 91.12 98 ASN A CA 1
ATOM 739 C C . ASN A 1 98 ? 1.922 -9.563 -5.327 1.00 91.12 98 ASN A C 1
ATOM 741 O O . ASN A 1 98 ? 2.452 -9.317 -4.245 1.00 91.12 98 ASN A O 1
ATOM 745 N N . TRP A 1 99 ? 0.610 -9.755 -5.424 1.00 89.19 99 TRP A N 1
ATOM 746 C CA . TRP A 1 99 ? -0.332 -9.534 -4.335 1.00 89.19 99 TRP A CA 1
ATOM 747 C C . TRP A 1 99 ? 0.010 -10.331 -3.070 1.00 89.19 99 TRP A C 1
ATOM 749 O O . TRP A 1 99 ? 0.042 -9.787 -1.970 1.00 89.19 99 TRP A O 1
ATOM 759 N N . ALA A 1 100 ? 0.294 -11.628 -3.225 1.00 85.94 100 ALA A N 1
ATOM 760 C CA . ALA A 1 100 ? 0.469 -12.547 -2.099 1.00 85.94 100 ALA A CA 1
ATOM 761 C C . ALA A 1 100 ? 1.706 -12.241 -1.234 1.00 85.94 100 ALA A C 1
ATOM 763 O O . ALA A 1 100 ? 1.764 -12.642 -0.069 1.00 85.94 100 ALA A O 1
ATOM 764 N N . VAL A 1 101 ? 2.696 -11.542 -1.795 1.00 88.25 101 VAL A N 1
ATOM 765 C CA . VAL A 1 101 ? 3.916 -11.146 -1.078 1.00 88.25 101 VAL A CA 1
ATOM 766 C C . VAL A 1 101 ? 3.810 -9.752 -0.462 1.00 88.25 101 VAL A C 1
ATOM 768 O O . VAL A 1 101 ? 4.655 -9.393 0.355 1.00 88.25 101 VAL A O 1
ATOM 771 N N . ASN A 1 102 ? 2.763 -8.988 -0.785 1.00 92.44 102 ASN A N 1
ATOM 772 C CA . ASN A 1 102 ? 2.556 -7.662 -0.225 1.00 92.44 102 ASN A CA 1
ATOM 773 C C . ASN A 1 102 ? 2.219 -7.753 1.281 1.00 92.44 102 ASN A C 1
ATOM 775 O O . ASN A 1 102 ? 1.299 -8.485 1.664 1.00 92.44 102 ASN A O 1
ATOM 779 N N . PRO A 1 103 ? 2.916 -7.011 2.159 1.00 92.44 103 PRO A N 1
ATOM 780 C CA . PRO A 1 103 ? 2.672 -7.073 3.598 1.00 92.44 103 PRO A CA 1
ATOM 781 C C . PRO A 1 103 ? 1.264 -6.608 3.993 1.00 92.44 103 PRO A C 1
ATOM 783 O O . PRO A 1 103 ? 0.698 -7.153 4.939 1.00 92.44 103 PRO A O 1
ATOM 786 N N . LEU A 1 104 ? 0.640 -5.695 3.241 1.00 94.12 104 LEU A N 1
ATOM 787 C CA . LEU A 1 104 ? -0.723 -5.236 3.531 1.00 94.12 104 LEU A CA 1
ATOM 788 C C . LEU A 1 104 ? -1.772 -6.312 3.238 1.00 94.12 104 LEU A C 1
ATOM 790 O O . LEU A 1 104 ? -2.782 -6.382 3.933 1.00 94.12 104 LEU A O 1
ATOM 794 N N . ALA A 1 105 ? -1.517 -7.207 2.274 1.00 90.88 105 ALA A N 1
ATOM 795 C CA . ALA A 1 105 ? -2.378 -8.369 2.045 1.00 90.88 105 ALA A CA 1
ATOM 796 C C . ALA A 1 105 ? -2.366 -9.327 3.242 1.00 90.88 105 ALA A C 1
ATOM 798 O O . ALA A 1 105 ? -3.383 -9.949 3.540 1.00 90.88 105 ALA A O 1
ATOM 799 N N . LYS A 1 106 ? -1.232 -9.424 3.950 1.00 85.62 106 LYS A N 1
ATOM 800 C CA . LYS A 1 106 ? -1.121 -10.198 5.194 1.00 85.62 106 LYS A CA 1
ATOM 801 C C . LYS A 1 106 ? -1.731 -9.465 6.382 1.00 85.62 106 LYS A C 1
ATOM 803 O O . LYS A 1 106 ? -2.237 -10.115 7.285 1.00 85.62 106 LYS A O 1
ATOM 808 N N . GLU A 1 107 ? -1.667 -8.139 6.415 1.00 88.62 107 GLU A N 1
ATOM 809 C CA . GLU A 1 107 ? -2.275 -7.351 7.490 1.00 88.62 107 GLU A CA 1
ATOM 810 C C . GLU A 1 107 ? -3.805 -7.298 7.378 1.00 88.62 107 GLU A C 1
ATOM 812 O O . GLU A 1 107 ? -4.488 -7.167 8.397 1.00 88.62 107 GLU A O 1
ATOM 817 N N . LEU A 1 108 ? -4.354 -7.465 6.169 1.00 86.69 108 LEU A N 1
ATOM 818 C CA . LEU A 1 108 ? -5.793 -7.519 5.930 1.00 86.69 108 LEU A CA 1
ATOM 819 C C . LEU A 1 108 ? -6.467 -8.507 6.898 1.00 86.69 108 LEU A C 1
ATOM 821 O O . LEU A 1 108 ? -6.043 -9.651 7.070 1.00 86.69 108 LEU A O 1
ATOM 825 N N . TYR A 1 109 ? -7.511 -8.034 7.580 1.00 77.00 109 TYR A N 1
ATOM 826 C CA . TYR A 1 109 ? -8.209 -8.775 8.640 1.00 77.00 109 TYR A CA 1
ATOM 827 C C . TYR A 1 109 ? -7.318 -9.213 9.811 1.00 77.00 109 TYR A C 1
ATOM 829 O O . TYR A 1 109 ? -7.605 -10.214 10.474 1.00 77.00 109 TYR A O 1
ATOM 837 N N . LYS A 1 110 ? -6.266 -8.443 10.109 1.00 82.00 110 LYS A N 1
ATOM 838 C CA . LYS A 1 110 ? -5.313 -8.681 11.206 1.00 82.00 110 LYS A CA 1
ATOM 839 C C . LYS A 1 110 ? -4.596 -10.031 11.063 1.00 82.00 110 LYS A C 1
ATOM 841 O O . LYS A 1 110 ? -4.368 -10.722 12.054 1.00 82.00 110 LYS A O 1
ATOM 846 N N . GLY A 1 111 ? -4.304 -10.441 9.824 1.00 80.31 111 GLY A N 1
ATOM 847 C CA . GLY A 1 111 ? -3.624 -11.706 9.520 1.00 80.31 111 GLY A CA 1
ATOM 848 C C . GLY A 1 111 ? -4.471 -12.960 9.690 1.00 80.31 111 GLY A C 1
ATOM 849 O O . GLY A 1 111 ? -3.937 -14.072 9.669 1.00 80.31 111 GLY A O 1
ATOM 850 N N . LYS A 1 112 ? -5.791 -12.818 9.849 1.00 79.81 112 LYS A N 1
ATOM 851 C CA . LYS A 1 112 ? -6.693 -13.970 9.893 1.00 79.81 112 LYS A CA 1
ATOM 852 C C . LYS A 1 112 ? -6.702 -14.666 8.534 1.00 79.81 112 LYS A C 1
ATOM 854 O O . LYS A 1 112 ? -6.980 -14.052 7.509 1.00 79.81 112 LYS A O 1
ATOM 859 N N . LYS A 1 113 ? -6.419 -15.970 8.538 1.00 74.50 113 LYS A N 1
ATOM 860 C CA . LYS A 1 113 ? -6.523 -16.811 7.342 1.00 74.50 113 LYS A CA 1
ATOM 861 C C . LYS A 1 113 ? -7.995 -16.986 6.997 1.00 74.50 113 LYS A C 1
ATOM 863 O O . LYS A 1 113 ? -8.731 -17.554 7.797 1.00 74.50 113 LYS A O 1
ATOM 868 N N . LEU A 1 114 ? -8.397 -16.492 5.831 1.00 73.12 114 LEU A N 1
ATOM 869 C CA . LEU A 1 114 ? -9.744 -16.676 5.302 1.00 73.12 114 LEU A CA 1
ATOM 870 C C . LEU A 1 114 ? -9.718 -17.750 4.221 1.00 73.12 114 LEU A C 1
ATOM 872 O O . LEU A 1 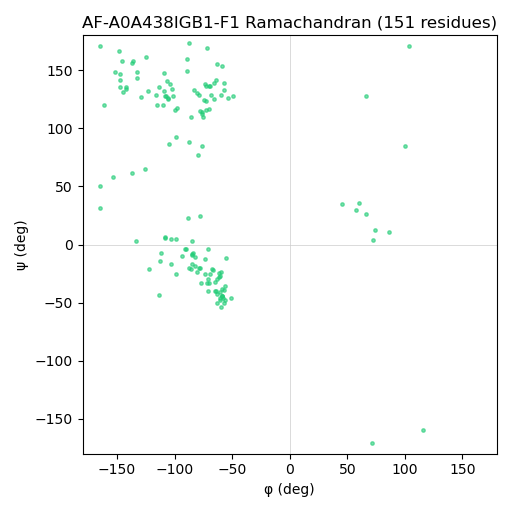114 ? -8.843 -17.730 3.350 1.00 73.12 114 LEU A O 1
ATOM 876 N N . SER A 1 115 ? -10.664 -18.681 4.280 1.00 70.38 115 SER A N 1
ATOM 877 C CA . SER A 1 115 ? -10.793 -19.717 3.259 1.00 70.38 115 SER A CA 1
ATOM 878 C C . SER A 1 115 ? -11.533 -19.158 2.039 1.00 70.38 115 SER A C 1
ATOM 880 O O . SER A 1 115 ? -12.610 -18.575 2.193 1.00 70.38 115 SER A O 1
ATOM 882 N N . PRO A 1 116 ? -11.016 -19.336 0.811 1.00 69.38 116 PRO A N 1
ATOM 883 C CA . PRO A 1 116 ? -11.755 -18.971 -0.391 1.00 69.38 116 PRO A CA 1
ATOM 884 C C . PRO A 1 116 ? -13.103 -19.701 -0.450 1.00 69.38 116 PRO A C 1
ATOM 886 O O . PRO A 1 116 ? -13.164 -20.912 -0.249 1.00 69.38 116 PRO A O 1
ATOM 889 N N . GLY A 1 117 ? -14.183 -18.974 -0.741 1.00 65.50 117 GLY A N 1
ATOM 890 C CA . GLY A 1 117 ? -15.506 -19.560 -0.987 1.00 65.50 117 GLY A CA 1
ATOM 891 C C . GLY A 1 117 ? -16.241 -20.116 0.239 1.00 65.50 117 GLY A C 1
ATOM 892 O O . GLY A 1 117 ? -17.331 -20.660 0.071 1.00 65.50 117 GLY A O 1
ATOM 893 N N . LEU A 1 118 ? -15.697 -19.972 1.453 1.00 70.50 118 LEU A N 1
ATOM 894 C CA . LEU A 1 118 ? -16.362 -20.398 2.685 1.00 70.50 118 LEU A CA 1
ATOM 895 C C . LEU A 1 118 ? -16.922 -19.196 3.454 1.00 70.50 118 LEU A C 1
ATOM 897 O O . LEU A 1 118 ? -16.272 -18.161 3.590 1.00 70.50 118 LEU A O 1
ATOM 901 N N . PHE A 1 119 ? -18.134 -19.341 3.990 1.00 68.44 119 PHE A N 1
ATOM 902 C CA . PHE A 1 119 ? -18.695 -18.364 4.917 1.00 68.44 119 PHE A CA 1
ATOM 903 C C . PHE A 1 119 ? -18.029 -18.514 6.287 1.00 68.44 119 PHE A C 1
ATOM 905 O O . PHE A 1 119 ? -18.278 -19.478 7.010 1.00 68.44 119 PHE A O 1
ATOM 912 N N . GLU A 1 120 ? -17.205 -17.541 6.661 1.00 72.50 120 GLU A N 1
ATOM 913 C CA . GLU A 1 120 ? -16.514 -17.512 7.951 1.00 72.50 120 GLU A CA 1
ATOM 914 C C . GLU A 1 120 ? -17.4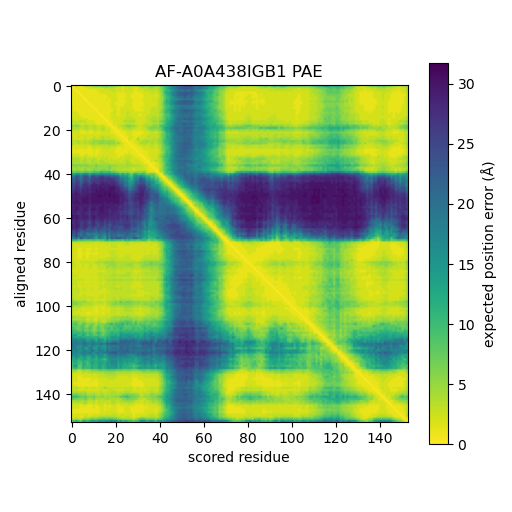71 -17.019 9.058 1.00 72.50 120 GLU A C 1
ATOM 916 O O . GLU A 1 120 ? -17.438 -15.863 9.480 1.00 72.50 120 GLU A O 1
ATOM 921 N N . THR A 1 121 ? -18.373 -17.887 9.528 1.00 66.50 121 THR A N 1
ATOM 922 C CA . THR A 1 121 ? -19.456 -17.544 10.480 1.00 66.50 121 THR A CA 1
ATOM 923 C C . THR A 1 121 ? -18.969 -17.033 11.842 1.00 66.50 121 THR A C 1
ATOM 925 O O . THR A 1 121 ? -19.679 -16.277 12.505 1.00 66.50 121 THR A O 1
ATOM 928 N N . GLY A 1 122 ? -17.750 -17.391 12.260 1.00 69.38 122 GLY A N 1
ATOM 929 C CA . GLY A 1 122 ? -17.107 -16.872 13.476 1.00 69.38 122 GLY A CA 1
ATOM 930 C C . GLY A 1 122 ? -16.377 -15.535 13.287 1.00 69.38 122 GLY A C 1
ATOM 931 O O . GLY A 1 122 ? -15.930 -14.920 14.260 1.00 69.38 122 GLY A O 1
ATOM 932 N N . LEU A 1 123 ? -16.240 -15.065 12.047 1.00 71.06 123 LEU A N 1
ATOM 933 C CA . LEU A 1 123 ? -15.464 -13.884 11.705 1.00 71.06 123 LEU A CA 1
ATOM 934 C C . LEU A 1 123 ? -16.329 -12.624 11.812 1.00 71.06 123 LEU A C 1
ATOM 936 O O . LEU A 1 123 ? -16.928 -12.147 10.852 1.00 71.06 123 LEU A O 1
ATOM 940 N N . LYS A 1 124 ? -16.369 -12.046 13.013 1.00 71.06 124 LYS A N 1
ATOM 941 C CA . LYS A 1 124 ? -16.987 -10.734 13.239 1.00 71.06 124 LYS A CA 1
ATOM 942 C C . LYS A 1 124 ? -16.062 -9.632 12.718 1.00 71.06 124 LYS A C 1
ATOM 944 O O . LYS A 1 124 ? -15.262 -9.093 13.481 1.00 71.06 124 LYS A O 1
ATOM 949 N N . ILE A 1 125 ? -16.135 -9.329 11.422 1.00 72.12 125 ILE A N 1
ATOM 950 C CA . ILE A 1 125 ? -15.537 -8.109 10.864 1.00 72.12 125 ILE A CA 1
ATOM 951 C C . ILE A 1 125 ? -16.576 -6.997 11.026 1.00 72.12 125 ILE A C 1
ATOM 953 O O . ILE A 1 125 ? -17.611 -7.050 10.354 1.00 72.12 125 ILE A O 1
ATOM 957 N N . PRO A 1 126 ? -16.359 -6.016 11.918 1.00 69.81 126 PRO A N 1
ATOM 958 C CA . PRO A 1 126 ? -17.229 -4.853 11.967 1.00 69.81 126 PRO A CA 1
ATOM 959 C C . PRO A 1 126 ? -17.166 -4.151 10.610 1.00 69.81 126 PRO A C 1
ATOM 961 O O . PRO A 1 126 ? -16.083 -3.886 10.087 1.00 69.81 126 PRO A O 1
ATOM 964 N N . ARG A 1 127 ? -18.332 -3.883 10.020 1.00 70.94 127 ARG A N 1
ATOM 965 C CA . ARG A 1 127 ? -18.401 -3.058 8.816 1.00 70.94 127 ARG A CA 1
ATOM 966 C C . ARG A 1 127 ? -18.129 -1.612 9.232 1.00 70.94 127 ARG A C 1
ATOM 968 O O . ARG A 1 127 ? -18.837 -1.126 10.114 1.00 70.94 127 ARG A O 1
ATOM 975 N N . PRO A 1 128 ? -17.127 -0.940 8.650 1.00 75.50 128 PRO A N 1
ATOM 976 C CA . PRO A 1 128 ? -16.912 0.472 8.919 1.00 75.50 128 PRO A CA 1
ATOM 977 C C . PRO A 1 128 ? -18.098 1.279 8.384 1.00 75.50 128 PRO A C 1
ATOM 979 O O . PRO A 1 128 ? -18.585 0.999 7.289 1.00 75.50 128 PRO A O 1
ATOM 982 N N . ASN A 1 129 ? -18.542 2.283 9.140 1.00 79.69 129 ASN A N 1
ATOM 983 C CA . ASN A 1 129 ? -19.538 3.247 8.654 1.00 79.69 129 ASN A CA 1
ATOM 984 C C . ASN A 1 129 ? -18.926 4.197 7.618 1.00 79.69 129 ASN A C 1
ATOM 986 O O . ASN A 1 129 ? -19.591 4.606 6.673 1.00 79.69 129 ASN A O 1
ATOM 990 N N . GLU A 1 130 ? -17.645 4.513 7.799 1.00 88.50 130 GLU A N 1
ATOM 991 C CA . GLU A 1 130 ? -16.855 5.381 6.938 1.00 88.50 130 GLU A CA 1
ATOM 992 C C . GLU A 1 130 ? -15.523 4.702 6.633 1.00 88.50 130 GLU A C 1
ATOM 994 O O . GLU A 1 130 ? -14.946 4.011 7.482 1.00 88.50 130 GLU A O 1
ATOM 999 N N . VAL A 1 131 ? -15.045 4.898 5.407 1.00 91.69 131 VAL A N 1
ATOM 1000 C CA . VAL A 1 131 ? -13.777 4.351 4.933 1.00 91.69 131 VAL A CA 1
ATOM 1001 C C . VAL A 1 131 ? -12.965 5.422 4.225 1.00 91.69 131 VAL A C 1
ATOM 1003 O O . VAL A 1 131 ? -13.511 6.317 3.582 1.00 91.69 131 VAL A O 1
ATOM 1006 N N . VAL A 1 132 ? -11.646 5.300 4.319 1.00 93.69 132 VAL A N 1
ATOM 1007 C CA . VAL A 1 132 ? -10.685 6.122 3.587 1.00 93.69 132 VAL A CA 1
ATOM 1008 C C . VAL A 1 132 ? -10.045 5.257 2.513 1.00 93.69 132 VAL A C 1
ATOM 1010 O O . VAL A 1 132 ? -9.545 4.172 2.805 1.00 93.69 132 VAL A O 1
ATOM 1013 N N . ILE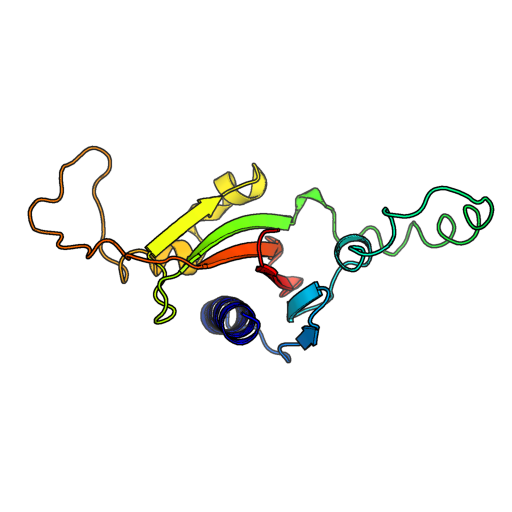 A 1 133 ? -10.059 5.734 1.271 1.00 94.81 133 ILE A N 1
ATOM 1014 C CA . ILE A 1 133 ? -9.496 5.017 0.127 1.00 94.81 133 ILE A CA 1
ATOM 1015 C C . ILE A 1 133 ? -8.180 5.683 -0.281 1.00 94.81 133 ILE A C 1
ATOM 1017 O O . ILE A 1 133 ? -8.127 6.889 -0.524 1.00 94.81 133 ILE A O 1
ATOM 1021 N N . ILE A 1 134 ? -7.121 4.882 -0.350 1.00 96.75 134 ILE A N 1
ATOM 1022 C CA . ILE A 1 134 ? -5.761 5.303 -0.689 1.00 96.75 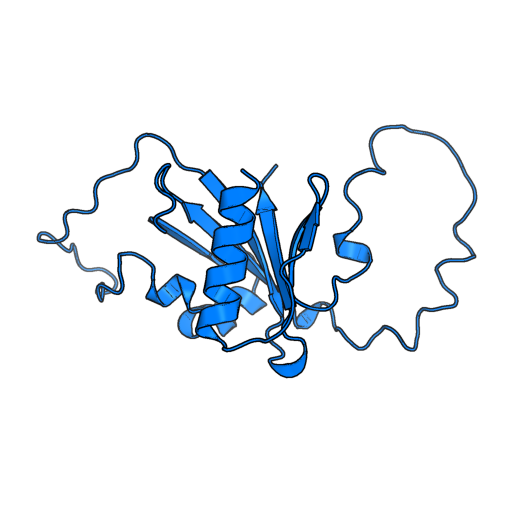134 ILE A CA 1
ATOM 1023 C C . ILE A 1 134 ? -5.285 4.506 -1.898 1.00 96.75 134 ILE A C 1
ATOM 1025 O O . ILE A 1 134 ? -5.390 3.280 -1.927 1.00 96.75 134 ILE A O 1
ATOM 1029 N N . GLU A 1 135 ? -4.733 5.195 -2.887 1.00 96.88 135 GLU A N 1
ATOM 1030 C CA . GLU A 1 135 ? -3.928 4.574 -3.929 1.00 96.88 135 GLU A CA 1
ATOM 1031 C C . GLU A 1 135 ? -2.526 4.302 -3.377 1.00 96.88 135 GLU A C 1
ATOM 1033 O O . GLU A 1 135 ? -1.884 5.196 -2.824 1.00 96.88 135 GLU A O 1
ATOM 1038 N N . LEU A 1 136 ? -2.054 3.067 -3.533 1.00 97.12 136 LEU A N 1
ATOM 1039 C CA . LEU A 1 136 ? -0.692 2.652 -3.220 1.00 97.12 136 LEU A CA 1
ATOM 1040 C C . LEU A 1 136 ? 0.009 2.219 -4.507 1.00 97.12 136 LEU A C 1
ATOM 1042 O O . LEU A 1 136 ? -0.396 1.250 -5.146 1.00 97.12 136 LEU A O 1
ATOM 1046 N N . LEU A 1 137 ? 1.101 2.895 -4.838 1.00 95.38 137 LEU A N 1
ATOM 1047 C CA . LEU A 1 137 ? 2.023 2.535 -5.907 1.00 95.38 137 LEU A CA 1
ATOM 1048 C C . LEU A 1 137 ? 3.321 2.050 -5.270 1.00 95.38 137 LEU A C 1
ATOM 1050 O O . LEU A 1 137 ? 3.840 2.700 -4.370 1.00 95.38 137 LEU A O 1
ATOM 1054 N N . MET A 1 138 ? 3.863 0.921 -5.710 1.00 94.00 138 MET A N 1
ATOM 1055 C CA . MET A 1 138 ? 5.137 0.424 -5.189 1.00 94.00 138 MET A CA 1
ATOM 1056 C C . MET A 1 138 ? 5.932 -0.320 -6.248 1.00 94.00 138 MET A C 1
ATOM 1058 O O . MET A 1 138 ? 5.365 -1.002 -7.102 1.00 94.00 138 MET A O 1
ATOM 1062 N N . SER A 1 139 ? 7.251 -0.211 -6.164 1.00 92.25 139 SER A N 1
ATOM 1063 C CA . SER A 1 139 ? 8.148 -0.994 -7.004 1.00 92.25 139 SER A CA 1
ATOM 1064 C C . SER A 1 139 ? 8.103 -2.468 -6.596 1.00 92.25 139 SER A C 1
ATOM 1066 O O . SER A 1 139 ? 8.138 -2.792 -5.409 1.00 92.25 139 SER A O 1
ATOM 1068 N N . VAL A 1 140 ? 8.057 -3.369 -7.578 1.00 90.19 140 VAL A N 1
ATOM 1069 C CA . VAL A 1 140 ? 8.293 -4.809 -7.372 1.00 90.19 140 VAL A CA 1
ATOM 1070 C C . VAL A 1 140 ? 9.780 -5.153 -7.407 1.00 90.19 140 VAL A C 1
ATOM 1072 O O . VAL A 1 140 ? 10.173 -6.212 -6.926 1.00 90.19 140 VAL A O 1
ATOM 1075 N N . ASN A 1 141 ? 10.615 -4.253 -7.933 1.00 87.56 141 ASN A N 1
ATOM 1076 C CA . ASN A 1 141 ? 12.060 -4.329 -7.783 1.00 87.56 141 ASN A CA 1
ATOM 1077 C C . ASN A 1 141 ? 12.432 -3.957 -6.339 1.00 87.56 141 ASN A C 1
ATOM 1079 O O . ASN A 1 141 ? 12.211 -2.815 -5.917 1.00 87.56 141 ASN A O 1
ATOM 1083 N N . SER A 1 142 ? 13.000 -4.921 -5.610 1.00 76.88 142 SER A N 1
ATOM 1084 C CA . SER A 1 142 ? 13.408 -4.788 -4.209 1.00 76.88 142 SER A CA 1
ATOM 1085 C C . SER A 1 142 ? 14.476 -3.725 -3.982 1.00 76.88 142 SER A C 1
ATOM 1087 O O . SER A 1 142 ? 14.511 -3.137 -2.905 1.00 76.88 142 SER A O 1
ATOM 1089 N N . ASP A 1 143 ? 15.311 -3.456 -4.983 1.00 83.75 143 ASP A N 1
ATOM 1090 C CA . ASP A 1 143 ? 16.461 -2.557 -4.849 1.00 83.75 143 ASP A CA 1
ATOM 1091 C C . ASP A 1 143 ? 16.046 -1.082 -4.918 1.00 83.75 143 ASP A C 1
ATOM 1093 O O . ASP A 1 143 ? 16.763 -0.206 -4.443 1.00 83.75 143 ASP A O 1
ATOM 1097 N N . ALA A 1 144 ? 14.871 -0.799 -5.490 1.00 85.44 144 ALA A N 1
ATOM 1098 C CA . ALA A 1 144 ? 14.371 0.564 -5.642 1.00 85.44 144 ALA A CA 1
ATOM 1099 C C . ALA A 1 144 ? 13.793 1.146 -4.341 1.00 85.44 144 ALA A C 1
ATOM 1101 O O . ALA A 1 144 ? 13.655 2.363 -4.242 1.00 85.44 144 ALA A O 1
ATOM 1102 N N . CYS A 1 145 ? 13.414 0.297 -3.373 1.00 91.31 145 CYS A N 1
ATOM 1103 C CA . CYS A 1 145 ? 12.810 0.698 -2.093 1.00 91.31 145 CYS A CA 1
ATOM 1104 C C . CYS A 1 145 ? 11.702 1.765 -2.237 1.00 91.31 145 CYS A C 1
ATOM 1106 O O . CYS A 1 145 ? 11.583 2.662 -1.406 1.00 91.31 145 CYS A O 1
ATOM 1108 N N . PHE A 1 146 ? 10.922 1.698 -3.322 1.00 93.81 146 PHE A N 1
ATOM 1109 C CA . PHE A 1 146 ? 9.962 2.736 -3.688 1.00 93.81 146 PHE A CA 1
ATOM 1110 C C . PHE A 1 146 ? 8.532 2.345 -3.313 1.00 93.81 146 PHE A C 1
ATOM 1112 O O . PHE A 1 146 ? 8.029 1.297 -3.735 1.00 93.81 146 PHE A O 1
ATOM 1119 N N . ALA A 1 147 ? 7.855 3.239 -2.594 1.00 95.62 147 ALA A N 1
ATOM 1120 C CA . ALA A 1 147 ? 6.409 3.212 -2.404 1.00 95.62 147 ALA A CA 1
ATOM 1121 C C . ALA A 1 147 ? 5.850 4.631 -2.276 1.00 95.62 147 ALA A C 1
ATOM 1123 O O . ALA A 1 147 ? 6.449 5.468 -1.608 1.00 95.62 147 ALA A O 1
ATOM 1124 N N . LEU A 1 148 ? 4.681 4.870 -2.864 1.00 96.31 148 LEU A N 1
ATOM 1125 C CA . LEU A 1 148 ? 3.906 6.106 -2.824 1.00 96.31 148 LEU A CA 1
ATOM 1126 C C . LEU A 1 148 ? 2.469 5.770 -2.412 1.00 96.31 148 LEU A C 1
ATOM 1128 O O . LEU A 1 148 ? 1.824 4.936 -3.041 1.00 96.31 148 LEU A O 1
ATOM 1132 N N . ALA A 1 149 ? 1.962 6.436 -1.380 1.00 97.31 149 ALA A N 1
ATOM 1133 C CA . ALA A 1 149 ? 0.573 6.380 -0.954 1.00 97.31 149 ALA A CA 1
ATOM 1134 C C . ALA A 1 149 ? -0.075 7.757 -1.114 1.00 97.31 149 ALA A C 1
ATOM 1136 O O . ALA A 1 149 ? 0.450 8.751 -0.602 1.00 97.31 149 ALA A O 1
ATOM 1137 N N . ARG A 1 150 ? -1.229 7.823 -1.778 1.00 95.56 150 ARG A N 1
ATOM 1138 C CA . ARG A 1 150 ? -1.955 9.081 -1.990 1.00 95.56 150 ARG A CA 1
ATOM 1139 C C . ARG A 1 150 ? -3.472 8.895 -1.986 1.00 95.56 150 ARG A C 1
ATOM 1141 O O . ARG A 1 150 ? -3.946 7.778 -2.187 1.00 95.56 150 ARG A O 1
ATOM 1148 N N . PRO A 1 151 ? -4.254 9.952 -1.725 1.00 92.00 151 PRO A N 1
ATOM 1149 C CA . PRO A 1 151 ? -5.711 9.859 -1.736 1.00 92.00 151 PRO A CA 1
ATOM 1150 C C . PRO A 1 151 ? -6.216 9.513 -3.137 1.00 92.00 151 PRO A C 1
ATOM 1152 O O . PRO A 1 151 ? -5.691 10.035 -4.119 1.00 92.00 151 PRO A O 1
ATOM 1155 N N . VAL A 1 152 ? -7.243 8.668 -3.231 1.00 85.38 152 VAL A N 1
ATOM 1156 C CA . VAL A 1 152 ? -7.964 8.477 -4.498 1.00 85.38 152 VAL A CA 1
ATOM 1157 C C . VAL A 1 152 ? -8.840 9.713 -4.733 1.00 85.38 152 VAL A C 1
ATOM 1159 O O . VAL A 1 152 ? -9.600 10.083 -3.837 1.00 85.38 152 VAL A O 1
ATOM 1162 N N . GLN A 1 153 ? -8.682 10.367 -5.889 1.00 62.31 153 GLN A N 1
ATOM 1163 C CA . GLN A 1 153 ? -9.539 11.475 -6.335 1.00 62.31 153 GLN A CA 1
ATOM 1164 C C . GLN A 1 153 ? -10.875 10.969 -6.878 1.00 62.31 153 GLN A C 1
ATOM 1166 O O . GLN A 1 153 ? -10.880 9.898 -7.529 1.00 62.31 153 GLN A O 1
#

Radius of gyration: 17.89 Å; Cα contacts (8 Å, |Δi|>4): 211; chains: 1; bounding box: 39×48×40 Å

Organism: Vitis vinifera (NCBI:txid29760)

Sequence (153 aa):
MEAFCISIVKKIKDAFGWSGEIMAESSVGAWTGDLPIYLRVDKANHSGEDISNGTALLQRSDEEKKTSTQDIASYQVVLSVDGDIVGFQPTSRVAVNNWAVNPLAKELYKGKKLSPGLFETGLKIPRPNEVVIIELLMSVNSDACFALARPVQ

Mean predicted aligned error: 10.26 Å

Nearest PDB structures (foldseek):
  6r4n-assembly8_H  TM=3.557E-01  e=4.012E+00  Saccharomyces cerevisiae S288C
  8a3w-assembly1_e  TM=2.783E-01  e=4.817E+00  Leishmania major strain Friedlin
  2j3w-assembly1_C  TM=2.451E-01  e=3.342E+00  Mus musculus
  8zqf-assembly1_A  TM=3.769E-01  e=9.415E+00  Vibrio breoganii

pLDDT: mean 80.02, std 19.13, range [35.75, 97.44]

Secondary structure (DSSP, 8-state):
-HHHHHHHHHHHHHHHT--SPPEEETTTEEEES---GGGG--SSSSS------TTSSGGGTTTSTTS-GGGEEEEEEEEETT--EEEEEE-SHHHHHHGGG-HHHHHGGGGPPPPTT---TT---PPPSSEEEEEEEEESSGGG--EEEEE--

Foldseek 3Di:
DLVLLQVVQVLQCVVLVHDADWDADQQQHIKGFDDDPVSSDDDDPDDDDDDDDVPPPPPVPPPVCPQPPLFKWKKKFKAAPVSQTADIGTPDPNCVVCVVVRVSNCPHLDNDDDDPPDDPVVRPDPDHPDIFIWMKIAGNPSVRSIIGIGGDD

Solvent-accessible surface area (backbone atoms only — not comparable to full-atom values): 9482 Å² total; per-residue (Å²): 109,66,69,57,19,42,50,53,37,47,53,53,32,63,71,71,67,53,82,84,69,79,48,72,43,96,81,62,28,15,30,28,58,78,78,58,71,79,72,66,69,75,84,80,87,88,66,85,84,84,88,89,71,85,72,74,71,64,80,63,68,75,79,74,65,77,70,54,79,81,40,50,23,30,31,40,39,29,22,33,87,88,66,50,52,76,42,74,44,62,74,36,74,52,16,58,78,49,39,91,77,37,65,65,63,47,45,34,68,78,52,56,86,75,64,88,98,56,85,64,86,86,63,84,72,80,78,68,94,54,73,46,58,30,36,36,39,29,48,70,50,78,90,55,54,28,33,39,16,21,77,64,131